Protein AF-A0A535UU55-F1 (afdb_monomer_lite)

Sequence (158 aa):
MSVDLGPFLDRAGAPGPVTPAQLIRLALGDPGPHTPRWDASDAAVLDLETLGLRGSGVLAFLAGIGVPRGDRLEVDQVLLVDPGAERPALLAALARIAGRRMLVTYNGRSFDVPALRSRLIVNRLDPAGLEVGMHCDVLDPVRRLFRDRLGACTLGRA

pLDDT: mean 87.71, std 9.74, range [50.41, 97.44]

Structure (mmCIF, N/CA/C/O backbone):
data_AF-A0A535UU55-F1
#
_entry.id   AF-A0A535UU55-F1
#
loop_
_atom_site.group_PDB
_atom_site.id
_atom_site.type_symbol
_atom_site.label_atom_id
_atom_site.label_alt_id
_atom_site.label_comp_id
_atom_site.label_asym_id
_atom_site.label_entity_id
_atom_site.label_seq_id
_atom_site.pdbx_PDB_ins_code
_atom_site.Cartn_x
_atom_site.Cartn_y
_atom_site.Cartn_z
_atom_site.occupancy
_atom_site.B_iso_or_equiv
_atom_site.auth_seq_id
_atom_site.auth_comp_id
_atom_site.auth_asym_id
_atom_site.auth_atom_id
_atom_site.pdbx_PDB_model_num
ATOM 1 N N . MET A 1 1 ? -0.296 14.143 -2.460 1.00 93.44 1 MET A N 1
ATOM 2 C CA . MET A 1 1 ? -1.455 14.928 -1.964 1.00 93.44 1 MET A CA 1
ATOM 3 C C . MET A 1 1 ? -1.709 14.605 -0.496 1.00 93.44 1 MET A C 1
ATOM 5 O O . MET A 1 1 ? -1.156 13.630 -0.012 1.00 93.44 1 MET A O 1
ATOM 9 N N . SER A 1 2 ? -2.514 15.387 0.226 1.00 95.44 2 SER A N 1
ATOM 10 C CA . SER A 1 2 ? -2.873 15.077 1.618 1.00 95.44 2 SER A CA 1
ATOM 11 C C . SER A 1 2 ? -4.389 15.115 1.789 1.00 95.44 2 SER A C 1
ATOM 13 O O . SER A 1 2 ? -5.010 16.152 1.549 1.00 95.44 2 SER A O 1
ATOM 15 N N . VAL A 1 3 ? -4.967 13.980 2.175 1.00 95.38 3 VAL A N 1
ATOM 16 C CA . VAL A 1 3 ? -6.409 13.777 2.354 1.00 95.38 3 VAL A CA 1
ATOM 17 C C . VAL A 1 3 ? -6.757 13.958 3.826 1.00 95.38 3 VAL A C 1
ATOM 19 O O . VAL A 1 3 ? -6.114 13.357 4.683 1.00 95.38 3 VAL A O 1
ATOM 22 N N . ASP A 1 4 ? -7.762 14.782 4.106 1.00 94.81 4 ASP A N 1
ATOM 23 C CA . ASP A 1 4 ? -8.361 14.905 5.436 1.00 94.81 4 ASP A CA 1
ATOM 24 C C . ASP A 1 4 ? -9.265 13.696 5.714 1.00 94.81 4 ASP A C 1
ATOM 26 O O . ASP A 1 4 ? -10.156 13.384 4.917 1.00 94.81 4 ASP A O 1
ATOM 30 N N . LEU A 1 5 ? -9.011 12.992 6.819 1.00 92.75 5 LEU A N 1
ATOM 31 C CA . LEU A 1 5 ? -9.781 11.817 7.214 1.00 92.75 5 LEU A CA 1
ATOM 32 C C . LEU A 1 5 ? -11.060 12.171 7.980 1.00 92.75 5 LEU A C 1
ATOM 34 O O . LEU A 1 5 ? -11.934 11.310 8.064 1.00 92.75 5 LEU A O 1
ATOM 38 N N . GLY A 1 6 ? -11.210 13.399 8.490 1.00 93.56 6 GLY A N 1
ATOM 39 C CA . GLY A 1 6 ? -12.358 13.835 9.298 1.00 93.56 6 GLY A CA 1
ATOM 40 C C . GLY A 1 6 ? -13.718 13.420 8.719 1.00 93.56 6 GLY A C 1
ATOM 41 O O . GLY A 1 6 ? -14.434 12.658 9.367 1.00 93.56 6 GLY A O 1
ATOM 42 N N . PRO A 1 7 ? -14.039 13.757 7.453 1.00 94.62 7 PRO A N 1
ATOM 43 C CA . PRO A 1 7 ? -15.322 13.387 6.847 1.00 94.62 7 PRO A CA 1
ATOM 44 C C . PRO A 1 7 ? -15.580 11.873 6.765 1.00 94.62 7 PRO A C 1
ATOM 46 O O . PRO A 1 7 ? -16.731 11.428 6.762 1.00 94.62 7 PRO A O 1
ATOM 49 N N . PHE A 1 8 ? -14.521 11.065 6.659 1.00 91.31 8 PHE A N 1
ATOM 50 C CA . PHE A 1 8 ? -14.621 9.605 6.618 1.00 91.31 8 PHE A CA 1
ATOM 51 C C . PHE A 1 8 ? -14.825 9.026 8.019 1.00 91.31 8 PHE A C 1
ATOM 53 O O . PHE A 1 8 ? -15.619 8.100 8.187 1.00 91.31 8 PHE A O 1
ATOM 60 N N . LEU A 1 9 ? -14.137 9.589 9.015 1.00 90.94 9 LEU A N 1
ATOM 61 C CA . LEU A 1 9 ? -14.271 9.216 10.420 1.00 90.94 9 LEU A CA 1
ATOM 62 C C . LEU A 1 9 ? -15.666 9.562 10.946 1.00 90.94 9 LEU A C 1
ATOM 64 O O . LEU A 1 9 ? -16.314 8.697 11.532 1.00 90.94 9 LEU A O 1
ATOM 68 N N . ASP A 1 10 ? -16.173 10.754 10.633 1.00 93.12 10 ASP A N 1
ATOM 69 C CA . ASP A 1 10 ? -17.517 11.196 11.012 1.00 93.12 10 ASP A CA 1
ATOM 70 C C . ASP A 1 10 ? -18.593 10.270 10.440 1.00 93.12 10 ASP A C 1
ATOM 72 O O . ASP A 1 10 ? -19.472 9.796 11.161 1.00 93.12 10 ASP A O 1
ATOM 76 N N . ARG A 1 11 ? -18.490 9.929 9.147 1.00 90.62 11 ARG A N 1
ATOM 77 C CA . ARG A 1 11 ? -19.414 8.986 8.497 1.00 90.62 11 ARG A CA 1
ATOM 78 C C . ARG A 1 11 ? -19.355 7.594 9.125 1.00 90.62 11 ARG A C 1
ATOM 80 O O . ARG A 1 11 ? -20.372 6.908 9.182 1.00 90.62 11 ARG A O 1
ATOM 87 N N . ALA A 1 12 ? -18.176 7.175 9.574 1.00 87.00 12 ALA A N 1
ATOM 88 C CA . ALA A 1 12 ? -17.985 5.904 10.257 1.00 87.00 12 ALA A CA 1
ATOM 89 C C . ALA A 1 12 ? -18.411 5.939 11.738 1.00 87.00 12 ALA A C 1
ATOM 91 O O . ALA A 1 12 ? -18.416 4.888 12.379 1.00 87.00 12 ALA A O 1
ATOM 92 N N . GLY A 1 13 ? -18.742 7.111 12.296 1.00 91.31 13 GLY A N 1
ATOM 93 C CA . GLY A 1 13 ? -18.947 7.288 13.735 1.00 91.31 13 GLY A CA 1
ATOM 94 C C . GLY A 1 13 ? -17.685 6.988 14.553 1.00 91.31 13 GLY A C 1
ATOM 95 O O . GLY A 1 13 ? -17.778 6.544 15.697 1.00 91.31 13 GLY A O 1
ATOM 96 N N . ALA A 1 14 ? -16.504 7.157 13.952 1.00 88.94 14 ALA A N 1
ATOM 97 C CA . ALA A 1 14 ? -15.224 6.850 14.570 1.00 88.94 14 ALA A CA 1
ATOM 98 C C . ALA A 1 14 ? -14.688 8.076 15.332 1.00 88.94 14 ALA A C 1
ATOM 100 O O . ALA A 1 14 ? -14.638 9.166 14.768 1.00 88.94 14 ALA A O 1
ATOM 101 N N . PRO A 1 15 ? -14.213 7.917 16.581 1.00 88.62 15 PRO A N 1
ATOM 102 C CA . PRO A 1 15 ? -13.729 9.037 17.393 1.00 88.62 15 PRO A CA 1
ATOM 103 C C . PRO A 1 15 ? -12.376 9.599 16.925 1.00 88.62 15 PRO A C 1
ATOM 105 O O . PRO A 1 15 ? -11.907 10.600 17.458 1.00 88.62 15 PRO A O 1
ATOM 108 N N . GLY A 1 16 ? -11.712 8.933 15.979 1.00 88.19 16 GLY A N 1
ATOM 109 C CA . GLY A 1 16 ? -10.418 9.337 15.449 1.00 88.19 16 GLY A CA 1
ATOM 110 C C . GLY A 1 16 ? -9.787 8.267 14.551 1.00 88.19 16 GLY A C 1
ATOM 111 O O . GLY A 1 16 ? -10.339 7.168 14.415 1.00 88.19 16 GLY A O 1
ATOM 112 N N . PRO A 1 17 ? -8.625 8.570 13.946 1.00 86.06 17 PRO A N 1
ATOM 113 C CA . PRO A 1 17 ? -7.876 7.635 13.116 1.00 86.06 17 PRO A CA 1
ATOM 114 C C . PRO A 1 17 ? -7.503 6.356 13.868 1.00 86.06 17 PRO A C 1
ATOM 116 O O . PRO A 1 17 ? -7.169 6.377 15.054 1.00 86.06 17 PRO A O 1
ATOM 119 N N . VAL A 1 18 ? -7.508 5.234 13.149 1.00 83.38 18 VAL A N 1
ATOM 120 C CA . VAL A 1 18 ? -7.104 3.944 13.711 1.00 83.38 18 VAL A CA 1
ATOM 121 C C . VAL A 1 18 ? -5.593 3.944 13.941 1.00 83.38 18 VAL A C 1
ATOM 123 O O . VAL A 1 18 ? -4.804 4.211 13.036 1.00 83.38 18 VAL A O 1
ATOM 126 N N . THR A 1 19 ? -5.179 3.611 15.158 1.00 81.50 19 THR A N 1
ATOM 127 C CA . THR A 1 19 ? -3.764 3.453 15.507 1.00 81.50 19 THR A CA 1
ATOM 128 C C . THR A 1 19 ? -3.219 2.117 14.989 1.00 81.50 19 THR A C 1
ATOM 130 O O . THR A 1 19 ? -3.963 1.132 14.915 1.00 81.50 19 THR A O 1
ATOM 133 N N . PRO A 1 20 ? -1.907 2.003 14.719 1.00 79.75 20 PRO A N 1
ATOM 134 C CA . PRO A 1 20 ? -1.299 0.718 14.376 1.00 79.75 20 PRO A CA 1
ATOM 135 C C . PRO A 1 20 ? -1.579 -0.381 15.411 1.00 79.75 20 PRO A C 1
ATOM 137 O O . PRO A 1 20 ? -1.833 -1.519 15.039 1.00 79.75 20 PRO A O 1
ATOM 140 N N . ALA A 1 21 ? -1.622 -0.051 16.706 1.00 78.81 21 ALA A N 1
ATOM 141 C CA . ALA A 1 21 ? -1.960 -1.009 17.761 1.00 78.81 21 ALA A CA 1
ATOM 142 C C . ALA A 1 21 ? -3.389 -1.566 17.623 1.00 78.81 21 ALA A C 1
ATOM 144 O O . ALA A 1 21 ? -3.614 -2.758 17.830 1.00 78.81 21 ALA A O 1
ATOM 145 N N . GLN A 1 22 ? -4.356 -0.724 17.244 1.00 83.38 22 GLN A N 1
ATOM 146 C CA . GLN A 1 22 ? -5.721 -1.168 16.954 1.00 83.38 22 GLN A CA 1
ATOM 147 C C . GLN A 1 22 ? -5.777 -2.034 15.688 1.00 83.38 22 GLN A C 1
ATOM 149 O O . GLN A 1 22 ? -6.479 -3.042 15.693 1.00 83.38 22 GLN A O 1
ATOM 154 N N . LEU A 1 23 ? -5.009 -1.704 14.640 1.00 81.81 23 LEU A N 1
ATOM 155 C CA . LEU A 1 23 ? -4.894 -2.546 13.439 1.00 81.81 23 LEU A CA 1
ATOM 156 C C . LEU A 1 23 ? -4.282 -3.915 13.757 1.00 81.81 23 LEU A C 1
ATOM 158 O O . LEU A 1 23 ? -4.800 -4.932 13.304 1.00 81.81 23 LEU A O 1
ATOM 162 N N . ILE A 1 24 ? -3.234 -3.956 14.582 1.00 80.81 24 ILE A N 1
ATOM 163 C CA . ILE A 1 24 ? -2.615 -5.203 15.050 1.00 80.81 24 ILE A CA 1
ATOM 164 C C . ILE A 1 24 ? -3.634 -6.036 15.817 1.00 80.81 24 ILE A C 1
ATOM 166 O O . ILE A 1 24 ? -3.819 -7.206 15.498 1.00 80.81 24 ILE A O 1
ATOM 170 N N . ARG A 1 25 ? -4.351 -5.426 16.771 1.00 82.94 25 ARG A N 1
ATOM 171 C CA . ARG A 1 25 ? -5.427 -6.096 17.517 1.00 82.94 25 ARG A CA 1
ATOM 172 C C . ARG A 1 25 ? -6.489 -6.686 16.604 1.00 82.94 25 ARG A C 1
ATOM 174 O O . ARG A 1 25 ? -6.957 -7.800 16.822 1.00 82.94 25 ARG A O 1
ATOM 181 N N . LEU A 1 26 ? -6.865 -5.937 15.576 1.00 82.56 26 LEU A N 1
ATOM 182 C CA . LEU A 1 26 ? -7.870 -6.350 14.612 1.00 82.56 26 LEU A CA 1
ATOM 183 C C . LEU A 1 26 ? -7.390 -7.527 13.742 1.00 82.56 26 LEU A C 1
ATOM 185 O O . LEU A 1 26 ? -8.171 -8.451 13.487 1.00 82.56 26 LEU A O 1
ATOM 189 N N . ALA A 1 27 ? -6.129 -7.496 13.301 1.00 78.88 27 ALA A N 1
ATOM 190 C CA . ALA A 1 27 ? -5.536 -8.485 12.403 1.00 78.88 27 ALA A CA 1
ATOM 191 C C . ALA A 1 27 ? -5.067 -9.765 13.114 1.00 78.88 27 ALA A C 1
ATOM 193 O O . ALA A 1 27 ? -5.272 -10.856 12.590 1.00 78.88 27 ALA A O 1
ATOM 194 N N . LEU A 1 28 ? -4.450 -9.638 14.291 1.00 74.62 28 LEU A N 1
ATOM 195 C CA . LEU A 1 28 ? -3.732 -10.715 14.984 1.00 74.62 28 LEU A CA 1
ATOM 196 C C . LEU A 1 28 ? -4.333 -11.085 16.353 1.00 74.62 28 LEU A C 1
ATOM 198 O O . LEU A 1 28 ? -3.879 -12.046 16.967 1.00 74.62 28 LEU A O 1
ATOM 202 N N . GLY A 1 29 ? -5.351 -10.365 16.834 1.00 73.62 29 GLY A N 1
ATOM 203 C CA . GLY A 1 29 ? -5.823 -10.491 18.219 1.00 73.62 29 GLY A CA 1
ATOM 204 C C . GLY A 1 29 ? -4.958 -9.683 19.191 1.00 73.62 29 GLY A C 1
ATOM 205 O O . GLY A 1 29 ? -4.140 -8.877 18.758 1.00 73.62 29 GLY A O 1
ATOM 206 N N . ASP A 1 30 ? -5.158 -9.835 20.506 1.00 70.38 30 ASP A N 1
ATOM 207 C CA . ASP A 1 30 ? -4.458 -8.996 21.491 1.00 70.38 30 ASP A CA 1
ATOM 208 C C . ASP A 1 30 ? -2.932 -9.211 21.412 1.00 70.38 30 ASP A C 1
ATOM 210 O O . ASP A 1 30 ? -2.472 -10.332 21.641 1.00 70.38 30 ASP A O 1
ATOM 214 N N . PRO A 1 31 ? -2.134 -8.172 21.089 1.00 65.06 31 PRO A N 1
ATOM 215 C CA . PRO A 1 31 ? -0.717 -8.330 20.773 1.00 65.06 31 PRO A CA 1
ATOM 216 C C . PRO A 1 31 ? 0.175 -8.853 21.917 1.00 65.06 31 PRO A C 1
ATOM 218 O O . PRO A 1 31 ? 1.386 -9.002 21.746 1.00 65.06 31 PRO A O 1
ATOM 221 N N . GLY A 1 32 ? -0.373 -9.095 23.106 1.00 65.94 32 GLY A N 1
ATOM 222 C CA . GLY A 1 32 ? 0.404 -9.422 24.293 1.00 65.94 32 GLY A CA 1
ATOM 223 C C . GLY A 1 32 ? 1.340 -8.280 24.737 1.00 65.94 32 GLY A C 1
ATOM 224 O O . GLY A 1 32 ? 1.464 -7.243 24.079 1.00 65.94 32 GLY A O 1
ATOM 225 N N . PRO A 1 33 ? 2.026 -8.452 25.877 1.00 63.84 33 PRO A N 1
ATOM 226 C CA . PRO A 1 33 ? 2.808 -7.392 26.522 1.00 63.84 33 PRO A CA 1
ATOM 227 C C . PRO A 1 33 ? 4.126 -7.037 25.809 1.00 63.84 33 PRO A C 1
ATOM 229 O O . PRO A 1 33 ? 4.739 -6.025 26.139 1.00 63.84 33 PRO A O 1
ATOM 232 N N . HIS A 1 34 ? 4.576 -7.842 24.841 1.00 66.75 34 HIS A N 1
ATOM 233 C CA . HIS A 1 34 ? 5.864 -7.663 24.150 1.00 66.75 34 HIS A CA 1
ATOM 234 C C . HIS A 1 34 ? 5.740 -7.116 22.730 1.00 66.75 34 HIS A C 1
ATOM 236 O O . HIS A 1 34 ? 6.697 -7.171 21.957 1.00 66.75 34 HIS A O 1
ATOM 242 N N . THR A 1 35 ? 4.578 -6.578 22.366 1.00 64.62 35 THR A N 1
ATOM 243 C CA . THR A 1 35 ? 4.437 -5.984 21.042 1.00 64.62 35 THR A CA 1
ATOM 244 C C . THR A 1 35 ? 5.215 -4.677 20.960 1.00 64.62 35 THR A C 1
ATOM 246 O O . THR A 1 35 ? 5.017 -3.795 21.801 1.00 64.62 35 THR A O 1
ATOM 249 N N . PRO A 1 36 ? 6.114 -4.535 19.967 1.00 68.12 36 PRO A N 1
ATOM 250 C CA . PRO A 1 36 ? 6.890 -3.318 19.808 1.00 68.12 36 PRO A CA 1
ATOM 251 C C . PRO A 1 36 ? 5.967 -2.109 19.661 1.00 68.12 36 PRO A C 1
ATOM 253 O O . PRO A 1 36 ? 4.842 -2.229 19.184 1.00 68.12 36 PRO A O 1
ATOM 256 N N . ARG A 1 37 ? 6.442 -0.927 20.056 1.00 74.19 37 ARG A N 1
ATOM 257 C CA . ARG A 1 37 ? 5.701 0.311 19.813 1.00 74.19 37 ARG A CA 1
ATOM 258 C C . ARG A 1 37 ? 5.720 0.622 18.311 1.00 74.19 37 ARG A C 1
ATOM 260 O O . ARG A 1 37 ? 6.741 0.418 17.644 1.00 74.19 37 ARG A O 1
ATOM 267 N N . TRP A 1 38 ? 4.582 1.074 17.802 1.00 78.38 38 TRP A N 1
ATOM 268 C CA . TRP A 1 38 ? 4.369 1.427 16.401 1.00 78.38 38 TRP A CA 1
ATOM 269 C C . TRP A 1 38 ? 3.822 2.841 16.337 1.00 78.38 38 TRP A C 1
ATOM 271 O O . TRP A 1 38 ? 2.850 3.149 17.034 1.00 78.38 38 TRP A O 1
ATOM 281 N N . ASP A 1 39 ? 4.404 3.658 15.472 1.00 80.50 39 ASP A N 1
ATOM 282 C CA . ASP A 1 39 ? 3.868 4.977 15.157 1.00 80.50 39 ASP A CA 1
ATOM 283 C C . ASP A 1 39 ? 3.013 4.909 13.891 1.00 80.50 39 ASP A C 1
ATOM 285 O O . ASP A 1 39 ? 3.197 4.045 13.036 1.00 80.50 39 ASP A O 1
ATOM 289 N N . ALA A 1 40 ? 2.055 5.825 13.737 1.00 76.50 40 ALA A N 1
ATOM 290 C CA . ALA A 1 40 ? 1.198 5.865 12.546 1.00 76.50 40 ALA A CA 1
ATOM 291 C C . ALA A 1 40 ? 2.014 5.977 11.239 1.00 76.50 40 ALA A C 1
ATOM 293 O O . ALA A 1 40 ? 1.625 5.434 10.207 1.00 76.50 40 ALA A O 1
ATOM 294 N N . SER A 1 41 ? 3.188 6.612 11.305 1.00 81.31 41 SER A N 1
ATOM 295 C CA . SER A 1 41 ? 4.144 6.726 10.203 1.00 81.31 41 SER A CA 1
ATOM 296 C C . SER A 1 41 ? 4.870 5.433 9.830 1.00 81.31 41 SER A C 1
ATOM 298 O O . SER A 1 41 ? 5.528 5.399 8.786 1.00 81.31 41 SER A O 1
ATOM 300 N N . ASP A 1 42 ? 4.758 4.391 10.655 1.00 88.44 42 ASP A N 1
ATOM 301 C CA . ASP A 1 42 ? 5.307 3.062 10.382 1.00 88.44 42 ASP A CA 1
ATOM 302 C C . ASP A 1 42 ? 4.429 2.264 9.411 1.00 88.44 42 ASP A C 1
ATOM 304 O O . ASP A 1 42 ? 4.861 1.213 8.932 1.00 88.44 42 ASP A O 1
ATOM 308 N N . ALA A 1 43 ? 3.214 2.741 9.122 1.00 90.69 43 ALA A N 1
ATOM 309 C CA . ALA A 1 43 ? 2.287 2.109 8.197 1.00 90.69 43 ALA A CA 1
ATOM 310 C C . ALA A 1 43 ? 2.335 2.747 6.799 1.00 90.69 43 ALA A C 1
ATOM 312 O O . ALA A 1 43 ? 2.410 3.968 6.656 1.00 90.69 43 ALA A O 1
ATOM 313 N N . ALA A 1 44 ? 2.220 1.909 5.771 1.00 94.06 44 ALA A N 1
ATOM 314 C CA . ALA A 1 44 ? 1.782 2.298 4.435 1.00 94.06 44 ALA A CA 1
ATOM 315 C C . ALA A 1 44 ? 0.477 1.574 4.099 1.00 94.06 44 ALA A C 1
ATOM 317 O O . ALA A 1 44 ? 0.355 0.375 4.329 1.00 94.06 44 ALA A O 1
ATOM 318 N N . VAL A 1 45 ? -0.481 2.298 3.536 1.00 95.00 45 VAL A N 1
ATOM 319 C CA . VAL A 1 45 ? -1.674 1.753 2.888 1.00 95.00 45 VAL A CA 1
ATOM 320 C C . VAL A 1 45 ? -1.349 1.569 1.411 1.00 95.00 45 VAL A C 1
ATOM 322 O O . VAL A 1 45 ? -0.791 2.485 0.811 1.00 95.00 45 VAL A O 1
ATOM 325 N N . LEU A 1 46 ? -1.681 0.418 0.834 1.00 96.56 46 LEU A N 1
ATOM 326 C CA . LEU A 1 46 ? -1.480 0.121 -0.583 1.00 96.56 46 LEU A CA 1
ATOM 327 C C . LEU A 1 46 ? -2.788 -0.340 -1.219 1.00 96.56 46 LEU A C 1
ATOM 329 O O . LEU A 1 46 ? -3.499 -1.167 -0.648 1.00 96.56 46 LEU A O 1
ATOM 333 N N . ASP A 1 47 ? -3.033 0.172 -2.416 1.00 95.75 47 ASP A N 1
ATOM 334 C CA . ASP A 1 47 ? -4.102 -0.243 -3.316 1.00 95.75 47 ASP A CA 1
ATOM 335 C C . ASP A 1 47 ? -3.593 -0.142 -4.762 1.00 95.75 47 A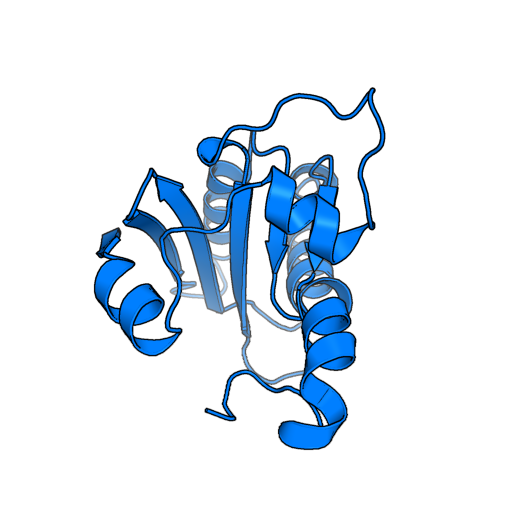SP A C 1
ATOM 337 O O . ASP A 1 47 ? -2.867 0.805 -5.098 1.00 95.75 47 ASP A O 1
ATOM 341 N N . LEU A 1 48 ? -3.897 -1.135 -5.600 1.00 94.69 48 LEU A N 1
ATOM 342 C CA . LEU A 1 48 ? -3.509 -1.144 -7.008 1.00 94.69 48 LEU A CA 1
ATOM 343 C C . LEU A 1 48 ? -4.730 -1.183 -7.916 1.00 94.69 48 LEU A C 1
ATOM 345 O O . LEU A 1 48 ? -5.597 -2.044 -7.787 1.00 94.69 48 LEU A O 1
ATOM 349 N N . GLU A 1 49 ? -4.688 -0.366 -8.961 1.00 93.12 49 GLU A N 1
ATOM 350 C CA . GLU A 1 49 ? -5.557 -0.546 -10.113 1.00 93.12 49 GLU A CA 1
ATOM 351 C C . GLU A 1 49 ? -4.803 -1.275 -11.214 1.00 93.12 49 GLU A C 1
ATOM 353 O O . GLU A 1 49 ? -3.680 -0.928 -11.604 1.00 93.12 49 GLU A O 1
ATOM 358 N N . THR A 1 50 ? -5.447 -2.308 -11.737 1.00 89.38 50 THR A N 1
ATOM 359 C CA . THR A 1 50 ? -4.873 -3.179 -12.753 1.00 89.38 50 THR A CA 1
ATOM 360 C C . THR A 1 50 ? -5.700 -3.144 -14.024 1.00 89.38 50 THR A C 1
ATOM 362 O O . THR A 1 50 ? -6.923 -3.011 -13.995 1.00 89.38 50 THR A O 1
ATOM 365 N N . LEU A 1 51 ? -5.042 -3.280 -15.175 1.00 78.44 51 LEU A N 1
ATOM 366 C CA . LEU A 1 51 ? -5.762 -3.533 -16.420 1.00 78.44 51 LEU A CA 1
ATOM 367 C C . LEU A 1 51 ? -6.367 -4.932 -16.275 1.00 78.44 51 LEU A C 1
ATOM 369 O O . LEU A 1 51 ? -5.590 -5.871 -16.141 1.00 78.44 51 LEU A O 1
ATOM 373 N N . GLY A 1 52 ? -7.705 -5.050 -16.248 1.00 65.56 52 GLY A N 1
ATOM 374 C CA . GLY A 1 52 ? -8.522 -6.199 -15.784 1.00 65.56 52 GLY A CA 1
ATOM 375 C C . GLY A 1 52 ? -8.319 -7.578 -16.442 1.00 65.56 52 GLY A C 1
ATOM 376 O O . GLY A 1 52 ? -9.212 -8.424 -16.441 1.00 65.56 52 GLY A O 1
ATOM 377 N N . LEU A 1 53 ? -7.148 -7.818 -17.012 1.00 63.06 53 LEU A N 1
ATOM 378 C CA . LEU A 1 53 ? -6.571 -9.109 -17.323 1.00 63.06 53 LEU A CA 1
ATOM 379 C C . LEU A 1 53 ? -6.242 -9.858 -16.014 1.00 63.06 53 LEU A C 1
ATOM 381 O O . LEU A 1 53 ? -6.121 -9.269 -14.943 1.00 63.06 53 LEU A O 1
ATOM 385 N N . ARG A 1 54 ? -6.108 -11.185 -16.080 1.00 60.34 54 ARG A N 1
ATOM 386 C CA . ARG A 1 54 ? -5.689 -12.030 -14.948 1.00 60.34 54 ARG A CA 1
ATOM 387 C C . ARG A 1 54 ? -4.343 -12.679 -15.272 1.00 60.34 54 ARG A C 1
ATOM 389 O O . ARG A 1 54 ? -4.093 -13.019 -16.424 1.00 60.34 54 ARG A O 1
ATOM 396 N N . GLY A 1 55 ? -3.502 -12.892 -14.259 1.00 59.91 55 GLY A N 1
ATOM 397 C CA . GLY A 1 55 ? -2.212 -13.585 -14.391 1.00 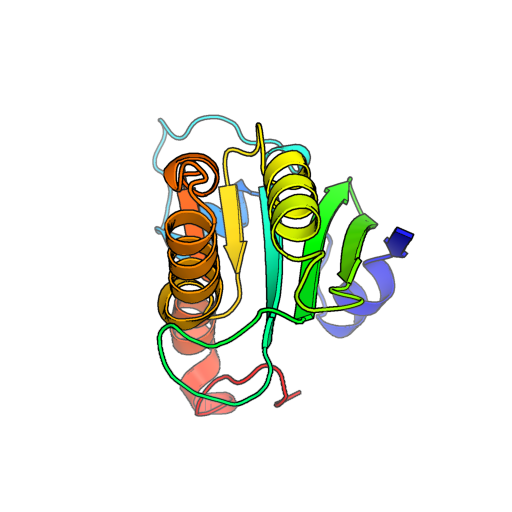59.91 55 GLY A CA 1
ATOM 398 C C . GLY A 1 55 ? -0.984 -12.664 -14.354 1.00 59.91 55 GLY A C 1
ATOM 399 O O . GLY A 1 55 ? -1.077 -11.488 -14.027 1.00 59.91 55 GLY A O 1
ATOM 400 N N . SER A 1 56 ? 0.196 -13.202 -14.674 1.00 57.16 56 SER A N 1
ATOM 401 C CA . SER A 1 56 ? 1.499 -12.524 -14.513 1.00 57.16 56 SER A CA 1
ATOM 402 C C . SER A 1 56 ? 1.746 -11.336 -15.463 1.00 57.16 56 SER A C 1
ATOM 404 O O . SER A 1 56 ? 2.670 -10.548 -15.248 1.00 57.16 56 SER A O 1
ATOM 406 N N . GLY A 1 57 ? 0.923 -11.186 -16.506 1.00 63.34 57 GLY A N 1
ATOM 407 C CA . GLY A 1 57 ? 0.991 -10.094 -17.486 1.00 63.34 57 GLY A CA 1
ATOM 408 C C . GLY A 1 57 ? 0.230 -8.823 -17.096 1.00 63.34 57 GLY A C 1
ATOM 409 O O . GLY A 1 57 ? 0.210 -7.870 -17.868 1.00 63.34 57 GLY A O 1
ATOM 410 N N . VAL A 1 58 ? -0.414 -8.809 -15.930 1.00 78.19 58 VAL A N 1
ATOM 411 C CA . VAL A 1 58 ? -1.254 -7.697 -15.480 1.00 78.19 58 VAL A CA 1
ATOM 412 C C . VAL A 1 58 ? -0.391 -6.527 -15.027 1.00 78.19 58 VAL A C 1
ATOM 414 O O . VAL A 1 58 ? 0.300 -6.614 -14.014 1.00 78.19 58 VAL A O 1
ATOM 417 N N . LEU A 1 59 ? -0.438 -5.428 -15.775 1.00 84.56 59 LEU A N 1
ATOM 418 C CA . LEU A 1 59 ? 0.189 -4.173 -15.376 1.00 84.56 59 LEU A CA 1
ATOM 419 C C . LEU A 1 59 ? -0.678 -3.486 -14.317 1.00 84.56 59 LEU A C 1
ATOM 421 O O . LEU A 1 59 ? -1.881 -3.289 -14.525 1.00 84.56 59 LEU A O 1
ATOM 425 N N . ALA A 1 60 ? -0.052 -3.102 -13.204 1.00 90.38 60 ALA A N 1
ATOM 426 C CA . ALA A 1 60 ? -0.631 -2.141 -12.276 1.00 90.38 60 ALA A CA 1
ATOM 427 C C . ALA A 1 60 ? -0.471 -0.756 -12.906 1.00 90.38 60 ALA A C 1
ATOM 429 O O . ALA A 1 60 ? 0.640 -0.227 -12.969 1.00 90.38 60 ALA A O 1
ATOM 430 N N . PHE A 1 61 ? -1.557 -0.210 -13.454 1.00 92.56 61 PHE A N 1
ATOM 431 C CA . PHE A 1 61 ? -1.490 1.084 -14.126 1.00 92.56 61 PHE A CA 1
ATOM 432 C C . PHE A 1 61 ? -1.568 2.245 -13.136 1.00 92.56 61 PHE A C 1
ATOM 434 O O . PHE A 1 61 ? -1.134 3.344 -13.462 1.00 92.56 61 PHE A O 1
ATOM 441 N N . LEU A 1 62 ? -2.084 2.008 -11.929 1.00 95.56 62 LEU A N 1
ATOM 442 C CA . LEU A 1 62 ? -2.060 2.968 -10.836 1.00 95.56 62 LEU A CA 1
ATOM 443 C C . LEU A 1 62 ? -1.712 2.242 -9.539 1.00 95.56 62 LEU A C 1
ATOM 445 O O . LEU A 1 62 ? -2.339 1.244 -9.199 1.00 95.56 62 LEU A O 1
ATOM 449 N N . ALA A 1 63 ? -0.734 2.764 -8.808 1.00 96.44 63 ALA A N 1
ATOM 450 C CA . ALA A 1 63 ? -0.482 2.375 -7.428 1.00 96.44 63 ALA A CA 1
ATOM 451 C C . ALA A 1 63 ? -0.790 3.560 -6.512 1.00 96.44 63 ALA A C 1
ATOM 453 O O . ALA A 1 63 ? -0.160 4.615 -6.626 1.00 96.44 63 ALA A O 1
ATOM 454 N N . GLY A 1 64 ? -1.759 3.391 -5.616 1.00 97.44 64 GLY A N 1
ATOM 455 C CA . GLY A 1 64 ? -2.040 4.324 -4.534 1.00 97.44 64 GLY A CA 1
ATOM 456 C C . GLY A 1 64 ? -1.280 3.909 -3.281 1.00 97.44 64 GLY A C 1
ATOM 457 O O . GLY A 1 64 ? -1.484 2.810 -2.769 1.00 97.44 64 GLY A O 1
ATOM 458 N N . ILE A 1 65 ? -0.413 4.787 -2.774 1.00 97.19 65 ILE A N 1
ATOM 459 C CA . ILE A 1 65 ? 0.297 4.577 -1.513 1.00 97.19 65 ILE A CA 1
ATOM 460 C C . ILE A 1 65 ? -0.065 5.697 -0.549 1.00 97.19 65 ILE A C 1
ATOM 462 O O . ILE A 1 65 ? 0.205 6.867 -0.812 1.00 97.19 65 ILE A O 1
ATOM 466 N N . GLY A 1 66 ? -0.678 5.334 0.573 1.00 95.50 66 GLY A N 1
ATOM 467 C CA . GLY A 1 66 ? -1.054 6.252 1.640 1.00 95.50 66 GLY A CA 1
ATOM 468 C C . GLY A 1 66 ? -0.153 6.093 2.858 1.00 95.50 66 GLY A C 1
ATOM 469 O O . GLY A 1 66 ? 0.097 4.979 3.302 1.00 95.50 66 GLY A O 1
ATOM 470 N N . VAL A 1 67 ? 0.296 7.191 3.452 1.00 93.62 67 VAL A N 1
ATOM 471 C CA . VAL A 1 67 ? 1.038 7.186 4.711 1.00 93.62 67 VAL A CA 1
ATOM 472 C C . VAL A 1 67 ? 0.281 8.032 5.744 1.00 93.62 67 VAL A C 1
ATOM 474 O O . VAL A 1 67 ? 0.119 9.240 5.546 1.00 93.62 67 VAL A O 1
ATOM 477 N N . PRO A 1 68 ? -0.202 7.433 6.848 1.00 91.00 68 PRO A N 1
ATOM 478 C CA . PRO A 1 68 ? -0.943 8.165 7.870 1.00 91.00 68 PRO A CA 1
ATOM 479 C C . PRO A 1 68 ? -0.092 9.223 8.594 1.00 91.00 68 PRO A C 1
ATOM 481 O O . PRO A 1 68 ? 1.074 8.996 8.943 1.00 91.00 68 PRO A O 1
ATOM 484 N N . ARG A 1 69 ? -0.694 10.387 8.846 1.00 89.94 69 ARG A N 1
ATOM 485 C CA . ARG A 1 69 ? -0.128 11.542 9.560 1.00 89.94 69 ARG A CA 1
ATOM 486 C C . ARG A 1 69 ? -1.214 12.187 10.418 1.00 89.94 69 ARG A C 1
ATOM 488 O O . ARG A 1 69 ? -1.887 13.111 9.978 1.00 89.94 69 ARG A O 1
ATOM 495 N N . GLY A 1 70 ? -1.395 11.689 11.640 1.00 87.38 70 GLY A N 1
ATOM 496 C CA . GLY A 1 70 ? -2.473 12.165 12.510 1.00 87.38 70 GLY A CA 1
ATOM 497 C C . GLY A 1 70 ? -3.843 11.909 11.877 1.00 87.38 70 GLY A C 1
ATOM 498 O O . GLY A 1 70 ? -4.163 10.768 11.555 1.00 87.38 70 GLY A O 1
ATOM 499 N N . ASP A 1 71 ? -4.616 12.973 11.680 1.00 89.62 71 ASP A N 1
ATOM 500 C CA . ASP A 1 71 ? -5.936 12.998 11.035 1.00 89.62 71 ASP A CA 1
ATOM 501 C C . ASP A 1 71 ? -5.882 13.076 9.500 1.00 89.62 71 ASP A C 1
ATOM 503 O O . ASP A 1 71 ? -6.911 13.199 8.837 1.00 89.62 71 ASP A O 1
ATOM 507 N N . ARG A 1 72 ? -4.686 12.975 8.915 1.00 93.00 72 ARG A N 1
ATOM 508 C CA . ARG A 1 72 ? -4.471 13.046 7.472 1.00 93.00 72 ARG A CA 1
ATOM 509 C C . ARG A 1 72 ? -3.833 11.789 6.909 1.00 93.00 72 ARG A C 1
ATOM 511 O O . ARG A 1 72 ? -3.098 11.068 7.584 1.00 93.00 72 ARG A O 1
ATOM 518 N N . LEU A 1 73 ? -4.064 11.569 5.620 1.00 93.69 73 LEU A N 1
ATOM 519 C CA . LEU A 1 73 ? -3.373 10.567 4.818 1.00 93.69 73 LEU A CA 1
ATOM 520 C C . LEU A 1 73 ? -2.564 11.267 3.723 1.00 93.69 73 LEU A C 1
ATOM 522 O O . LEU A 1 73 ? -3.129 11.897 2.827 1.00 93.69 73 LEU A O 1
ATOM 526 N N . GLU A 1 74 ? -1.237 11.175 3.789 1.00 95.38 74 GLU A N 1
ATOM 527 C CA . GLU A 1 74 ? -0.366 11.586 2.686 1.00 95.38 74 GLU A CA 1
ATOM 528 C C . GLU A 1 74 ? -0.431 10.521 1.597 1.00 95.38 74 GLU A C 1
ATOM 530 O O . GLU A 1 74 ? -0.027 9.389 1.827 1.00 95.38 74 GLU A O 1
ATOM 535 N N . VAL A 1 75 ? -0.963 10.868 0.428 1.00 96.50 75 VAL A N 1
ATOM 536 C CA . VAL A 1 75 ? -1.170 9.929 -0.675 1.00 96.50 75 VAL A CA 1
ATOM 537 C C . VAL A 1 75 ? -0.264 10.274 -1.845 1.00 96.50 75 VAL A C 1
ATOM 539 O O . VAL A 1 75 ? -0.288 11.400 -2.353 1.00 96.50 75 VAL A O 1
ATOM 542 N N . ASP A 1 76 ? 0.472 9.276 -2.306 1.00 96.69 76 ASP A N 1
ATOM 543 C CA . ASP A 1 76 ? 1.195 9.267 -3.565 1.00 96.69 76 ASP A CA 1
ATOM 544 C C . ASP A 1 76 ? 0.473 8.334 -4.542 1.00 96.69 76 ASP A C 1
ATOM 546 O O . ASP A 1 76 ? 0.119 7.205 -4.204 1.00 96.69 76 ASP A O 1
ATOM 550 N N . GLN A 1 77 ? 0.231 8.827 -5.753 1.00 96.62 77 GLN A N 1
ATOM 551 C CA . GLN A 1 77 ? -0.375 8.064 -6.838 1.00 96.62 77 GLN A CA 1
ATOM 552 C C . GLN A 1 77 ? 0.651 7.916 -7.951 1.00 96.62 77 GLN A C 1
ATOM 554 O O . GLN A 1 77 ? 1.028 8.896 -8.594 1.00 96.62 77 GLN A O 1
ATOM 559 N N . VAL A 1 78 ? 1.119 6.689 -8.159 1.00 96.44 78 VAL A N 1
ATOM 560 C CA . VAL A 1 78 ? 2.075 6.372 -9.216 1.00 96.44 78 VAL A CA 1
ATOM 561 C C . VAL A 1 78 ? 1.302 5.843 -10.415 1.00 96.44 78 VAL A C 1
ATOM 563 O O . VAL A 1 78 ? 0.842 4.703 -10.404 1.00 96.44 78 VAL A O 1
ATOM 566 N N . LEU A 1 79 ? 1.136 6.691 -11.430 1.00 95.62 79 LEU A N 1
ATOM 567 C CA . LEU A 1 79 ? 0.466 6.349 -12.682 1.00 95.62 79 LEU A CA 1
ATOM 568 C C . LEU A 1 79 ? 1.482 5.819 -13.701 1.00 95.62 79 LEU A C 1
ATOM 570 O O . LEU A 1 79 ? 2.486 6.472 -13.990 1.00 95.62 79 LEU A O 1
ATOM 574 N N . LEU A 1 80 ? 1.191 4.663 -14.288 1.00 94.31 80 LEU A N 1
ATOM 575 C CA . LEU A 1 80 ? 1.923 4.116 -15.422 1.00 94.31 80 LEU A CA 1
ATOM 576 C C . LEU A 1 80 ? 1.457 4.804 -16.708 1.00 94.31 80 LEU A C 1
ATOM 578 O O . LEU A 1 80 ? 0.409 4.472 -17.258 1.00 94.31 80 LEU A O 1
ATOM 582 N N . VAL A 1 81 ? 2.238 5.772 -17.179 1.00 89.62 81 VAL A N 1
ATOM 583 C CA . VAL A 1 81 ? 1.909 6.552 -18.385 1.00 89.62 81 VAL A CA 1
ATOM 584 C C . VAL A 1 81 ? 2.058 5.747 -19.679 1.00 89.62 81 VAL A C 1
ATOM 586 O O . VAL A 1 81 ? 1.305 5.959 -20.625 1.00 89.62 81 VAL A O 1
ATOM 589 N N . ASP A 1 82 ? 2.990 4.794 -19.704 1.00 91.06 82 ASP A N 1
ATOM 590 C CA . ASP A 1 82 ? 3.200 3.848 -20.795 1.00 91.06 82 ASP A CA 1
ATOM 591 C C . ASP A 1 82 ? 3.943 2.593 -20.282 1.00 91.06 82 ASP A C 1
ATOM 593 O O . ASP A 1 82 ? 4.593 2.655 -19.234 1.00 91.06 82 ASP A O 1
ATOM 597 N N . PRO A 1 83 ? 3.893 1.448 -20.990 1.00 89.38 83 PRO A N 1
ATOM 598 C CA . PRO A 1 83 ? 4.538 0.213 -20.536 1.00 89.38 83 PRO A CA 1
ATOM 599 C C . PRO A 1 83 ? 6.062 0.304 -20.334 1.00 89.38 83 PRO A C 1
ATOM 601 O O . PRO A 1 83 ? 6.609 -0.430 -19.514 1.00 89.38 83 PRO A O 1
ATOM 604 N N . GLY A 1 84 ? 6.764 1.187 -21.053 1.00 93.06 84 GLY A N 1
ATOM 605 C CA . GLY A 1 84 ? 8.206 1.406 -20.902 1.00 93.06 84 GLY A CA 1
ATOM 606 C C . GLY A 1 84 ? 8.573 2.114 -19.594 1.00 93.06 84 GLY A C 1
ATOM 607 O O . GLY A 1 84 ? 9.688 1.951 -19.094 1.00 93.06 84 GLY A O 1
ATOM 608 N N . ALA A 1 85 ? 7.624 2.833 -18.992 1.00 95.06 85 ALA A N 1
ATOM 609 C CA . ALA A 1 85 ? 7.777 3.502 -17.704 1.00 95.06 85 ALA A CA 1
ATOM 610 C C . ALA A 1 85 ? 7.499 2.590 -16.489 1.00 95.06 85 ALA A C 1
ATOM 612 O O . ALA A 1 85 ? 7.463 3.064 -15.352 1.00 95.06 85 ALA A O 1
ATOM 613 N N . GLU A 1 86 ? 7.332 1.278 -16.681 1.00 94.56 86 GLU A N 1
ATOM 614 C CA . GLU A 1 86 ? 6.968 0.375 -15.584 1.00 94.56 86 GLU A CA 1
ATOM 615 C C . GLU A 1 86 ? 8.043 0.296 -14.496 1.00 94.56 86 GLU A C 1
ATOM 617 O O . GLU A 1 86 ? 7.749 0.474 -13.315 1.00 94.56 86 GLU A O 1
ATOM 622 N N . ARG A 1 87 ? 9.306 0.070 -14.868 1.00 95.50 87 ARG A N 1
ATOM 623 C CA . ARG A 1 87 ? 10.404 -0.013 -13.896 1.00 95.50 87 ARG A CA 1
ATOM 624 C C . ARG A 1 87 ? 10.513 1.237 -13.001 1.00 95.50 87 ARG A C 1
ATOM 626 O O . ARG A 1 87 ? 10.596 1.054 -11.784 1.00 95.50 87 ARG A O 1
ATOM 633 N N . PRO A 1 88 ? 10.525 2.483 -13.521 1.00 96.00 88 PRO A N 1
ATOM 634 C CA . PRO A 1 88 ? 10.545 3.661 -12.657 1.00 96.00 88 PRO A CA 1
ATOM 635 C C . PRO A 1 88 ? 9.270 3.813 -11.813 1.00 96.00 88 PRO A C 1
ATOM 637 O O . PRO A 1 88 ? 9.382 4.211 -10.655 1.00 96.00 88 PRO A O 1
ATOM 640 N N . ALA A 1 89 ? 8.091 3.434 -12.321 1.00 95.69 89 ALA A N 1
ATOM 641 C CA . ALA A 1 89 ? 6.861 3.424 -11.524 1.00 95.69 89 ALA A CA 1
ATOM 642 C C . ALA A 1 89 ? 6.961 2.456 -10.326 1.00 95.69 89 ALA A C 1
ATOM 644 O O . ALA A 1 89 ? 6.667 2.826 -9.188 1.00 95.69 89 ALA A O 1
ATOM 645 N N . LEU A 1 90 ? 7.469 1.241 -10.549 1.00 95.50 90 LEU A N 1
ATOM 646 C CA . LEU A 1 90 ? 7.703 0.259 -9.486 1.00 95.50 90 LEU 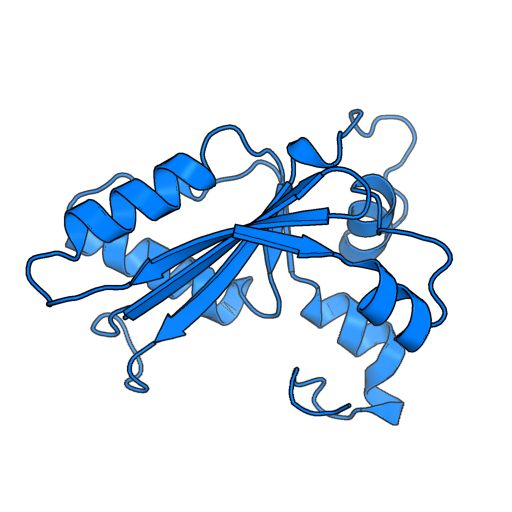A CA 1
ATOM 647 C C . LEU A 1 90 ? 8.687 0.779 -8.429 1.00 95.50 90 LEU A C 1
ATOM 649 O O . LEU A 1 90 ? 8.444 0.630 -7.233 1.00 95.50 90 LEU A O 1
ATOM 653 N N . LEU A 1 91 ? 9.777 1.423 -8.853 1.00 96.31 91 LEU A N 1
ATOM 654 C CA . LEU A 1 91 ? 10.753 2.020 -7.937 1.00 96.31 91 LEU A CA 1
ATOM 655 C C . LEU A 1 91 ? 10.150 3.160 -7.108 1.00 96.31 91 LEU A C 1
ATOM 657 O O . LEU A 1 91 ? 10.430 3.248 -5.915 1.00 96.31 91 LEU A O 1
ATOM 661 N N . ALA A 1 92 ? 9.304 4.002 -7.706 1.00 95.56 92 ALA A N 1
ATOM 662 C CA . ALA A 1 92 ? 8.611 5.069 -6.988 1.00 95.56 92 ALA A CA 1
ATOM 663 C C . ALA A 1 92 ? 7.658 4.510 -5.917 1.00 95.56 92 ALA A C 1
ATOM 665 O O . ALA A 1 92 ? 7.654 4.995 -4.784 1.00 95.56 92 ALA A O 1
ATOM 666 N N . ALA A 1 93 ? 6.908 3.450 -6.242 1.00 95.44 93 ALA A N 1
ATOM 667 C CA . ALA A 1 93 ? 6.037 2.776 -5.281 1.00 95.44 93 ALA A CA 1
ATOM 668 C C . ALA A 1 93 ? 6.847 2.155 -4.127 1.00 95.44 93 ALA A C 1
ATOM 670 O O . ALA A 1 93 ? 6.550 2.395 -2.954 1.00 95.44 93 ALA A O 1
ATOM 671 N N . LEU A 1 94 ? 7.926 1.429 -4.449 1.00 95.19 94 LEU A N 1
ATOM 672 C CA . LEU A 1 94 ? 8.826 0.838 -3.456 1.00 95.19 94 LEU A CA 1
ATOM 673 C C . LEU A 1 94 ? 9.464 1.890 -2.548 1.00 95.19 94 LEU A C 1
ATOM 675 O O . LEU A 1 94 ? 9.509 1.692 -1.339 1.00 95.19 94 LEU A O 1
ATOM 679 N N . ALA A 1 95 ? 9.912 3.023 -3.090 1.00 94.44 95 ALA A N 1
ATOM 680 C CA . ALA A 1 95 ? 10.517 4.094 -2.300 1.00 94.44 95 ALA A CA 1
ATOM 681 C C . ALA A 1 95 ? 9.561 4.654 -1.235 1.00 94.44 95 ALA A C 1
ATOM 683 O O . ALA A 1 95 ? 9.995 5.112 -0.177 1.00 94.44 95 ALA A O 1
ATOM 684 N N . ARG A 1 96 ? 8.250 4.605 -1.489 1.00 92.81 96 ARG A N 1
ATOM 685 C CA . ARG A 1 96 ? 7.231 5.070 -0.545 1.00 92.81 96 ARG A CA 1
ATOM 686 C C . ARG A 1 96 ? 6.886 4.049 0.537 1.00 92.81 96 ARG A C 1
ATOM 688 O O . ARG A 1 96 ? 6.626 4.444 1.677 1.00 92.81 96 ARG A O 1
ATOM 695 N N . ILE A 1 97 ? 6.967 2.764 0.196 1.00 93.75 97 ILE A N 1
ATOM 696 C CA . ILE A 1 97 ? 6.824 1.629 1.120 1.00 93.75 97 ILE A CA 1
ATOM 697 C C . ILE A 1 97 ? 8.107 1.411 1.945 1.00 93.75 97 ILE A C 1
ATOM 699 O O . ILE A 1 97 ? 8.049 0.917 3.070 1.00 93.75 97 ILE A O 1
ATOM 703 N N . ALA A 1 98 ? 9.267 1.814 1.429 1.00 90.94 98 ALA A N 1
ATOM 704 C CA . ALA A 1 98 ? 10.550 1.625 2.090 1.00 90.94 98 ALA A CA 1
ATOM 705 C C . ALA A 1 98 ? 10.585 2.271 3.487 1.00 90.94 98 ALA A C 1
ATOM 707 O O . ALA A 1 98 ? 10.127 3.397 3.704 1.00 90.94 98 ALA A O 1
ATOM 708 N N . GLY A 1 99 ? 11.141 1.532 4.451 1.00 87.56 99 GLY A N 1
ATOM 709 C CA . GLY A 1 99 ? 11.231 1.953 5.851 1.00 87.56 99 GLY A CA 1
ATOM 710 C C . GLY A 1 99 ? 9.917 1.857 6.632 1.00 87.56 99 GLY A C 1
ATOM 711 O O . GLY A 1 99 ? 9.904 2.163 7.823 1.00 87.56 99 GLY A O 1
ATOM 712 N N . ARG A 1 100 ? 8.816 1.424 6.004 1.00 91.31 100 ARG A N 1
ATOM 713 C CA . ARG A 1 100 ? 7.571 1.110 6.712 1.00 91.31 100 ARG A CA 1
ATOM 714 C C . ARG A 1 100 ? 7.651 -0.293 7.282 1.00 91.31 100 ARG A C 1
ATOM 716 O O . ARG A 1 100 ? 8.207 -1.210 6.685 1.00 91.31 100 ARG A O 1
ATOM 723 N N . ARG A 1 101 ? 7.097 -0.452 8.474 1.00 91.12 101 ARG A N 1
ATOM 724 C CA . ARG A 1 101 ? 7.107 -1.717 9.208 1.00 91.12 101 ARG A CA 1
ATOM 725 C C . ARG A 1 101 ? 5.782 -2.461 9.028 1.00 91.12 101 ARG A C 1
ATOM 727 O O . ARG A 1 101 ? 5.734 -3.663 9.276 1.00 91.12 101 ARG A O 1
ATOM 734 N N . MET A 1 102 ? 4.726 -1.757 8.609 1.00 90.88 102 MET A N 1
ATOM 735 C CA . MET A 1 102 ? 3.390 -2.298 8.382 1.00 90.88 102 MET A CA 1
ATOM 736 C C . MET A 1 102 ? 2.871 -1.916 6.992 1.00 90.88 102 MET A C 1
ATOM 738 O O . MET A 1 102 ? 2.892 -0.746 6.618 1.00 90.88 102 MET A O 1
ATOM 742 N N . LEU A 1 103 ? 2.354 -2.894 6.257 1.00 93.75 103 LEU A N 1
ATOM 743 C CA . LEU A 1 103 ? 1.605 -2.696 5.018 1.00 93.75 103 LEU A CA 1
ATOM 744 C C . LEU A 1 103 ? 0.142 -3.008 5.301 1.00 93.75 103 LEU A C 1
ATOM 746 O O . LEU A 1 103 ? -0.176 -4.083 5.809 1.00 93.75 103 LEU A O 1
ATOM 750 N N . VAL A 1 104 ? -0.735 -2.067 4.993 1.00 93.75 104 VAL A N 1
ATOM 751 C CA . VAL A 1 104 ? -2.179 -2.168 5.170 1.00 93.75 104 VAL A CA 1
ATOM 752 C C . VAL A 1 104 ? -2.818 -2.252 3.791 1.00 93.75 104 VAL A C 1
ATOM 754 O O . VAL A 1 104 ? -2.547 -1.419 2.932 1.00 93.75 104 VAL A O 1
ATOM 757 N N . THR A 1 105 ? -3.667 -3.249 3.568 1.00 94.94 105 THR A N 1
ATOM 758 C CA . THR A 1 105 ? -4.362 -3.444 2.285 1.00 94.94 105 THR A CA 1
ATOM 759 C C . THR A 1 105 ? -5.787 -3.913 2.519 1.00 94.94 105 THR A C 1
ATOM 761 O O . THR A 1 105 ? -6.068 -4.512 3.557 1.00 94.94 105 THR A O 1
ATOM 764 N N . TYR A 1 106 ? -6.658 -3.761 1.527 1.00 94.19 106 TYR A N 1
ATOM 765 C CA . TYR A 1 106 ? -7.956 -4.430 1.503 1.00 94.19 106 TYR A CA 1
ATOM 766 C C . TYR A 1 106 ? -7.927 -5.545 0.461 1.00 94.19 106 TYR A C 1
ATOM 768 O O . TYR A 1 106 ? -7.945 -5.265 -0.728 1.00 94.19 106 TYR A O 1
ATOM 776 N N . ASN A 1 107 ? -7.882 -6.811 0.888 1.00 94.00 107 ASN A N 1
ATOM 777 C CA . ASN A 1 107 ? -7.735 -7.980 0.009 1.00 94.00 107 ASN A CA 1
ATOM 778 C C . ASN A 1 107 ? -6.373 -8.076 -0.717 1.00 94.00 107 ASN A C 1
ATOM 780 O O . ASN A 1 107 ? -6.166 -8.957 -1.555 1.00 94.00 107 ASN A O 1
ATOM 784 N N . GLY A 1 108 ? -5.415 -7.204 -0.403 1.00 93.50 108 GLY A N 1
ATOM 785 C CA . GLY A 1 108 ? -4.138 -7.142 -1.111 1.00 93.50 108 GLY A CA 1
ATOM 786 C C . GLY A 1 108 ? -3.218 -8.337 -0.907 1.00 93.50 108 GLY A C 1
ATOM 787 O O . GLY A 1 108 ? -2.320 -8.551 -1.720 1.00 93.50 108 GLY A O 1
ATOM 788 N N . ARG A 1 109 ? -3.458 -9.190 0.098 1.00 92.94 109 ARG A N 1
ATOM 789 C CA . ARG A 1 109 ? -2.746 -10.473 0.229 1.00 92.94 109 ARG A CA 1
ATOM 790 C C . ARG A 1 109 ? -2.985 -11.383 -0.970 1.00 92.94 109 ARG A C 1
ATOM 792 O O . ARG A 1 109 ? -2.073 -12.097 -1.377 1.00 92.94 109 ARG A O 1
ATOM 799 N N . SER A 1 110 ? -4.193 -11.350 -1.527 1.00 91.50 110 SER A N 1
ATOM 800 C CA . SER A 1 110 ? -4.582 -12.207 -2.651 1.00 91.50 110 SER A CA 1
ATOM 801 C C . SER A 1 110 ? -4.472 -11.509 -4.010 1.00 91.50 110 SER A C 1
ATOM 803 O O . SER A 1 110 ? -4.460 -12.196 -5.029 1.00 91.50 110 SER A O 1
ATOM 805 N N . PHE A 1 111 ? -4.398 -10.173 -4.037 1.00 90.81 111 PHE A N 1
ATOM 806 C CA . PHE A 1 111 ? -4.472 -9.377 -5.268 1.00 90.81 111 PHE A CA 1
ATOM 807 C C . PHE A 1 111 ? -3.258 -8.457 -5.442 1.00 90.81 111 PHE A C 1
ATOM 809 O O . PHE A 1 111 ? -2.391 -8.758 -6.265 1.00 90.81 111 PHE A O 1
ATOM 816 N N . ASP A 1 112 ? -3.158 -7.386 -4.652 1.00 93.56 112 ASP A N 1
ATOM 817 C CA . ASP A 1 112 ? -2.154 -6.332 -4.849 1.00 93.56 112 ASP A CA 1
ATOM 818 C C . ASP A 1 112 ? -0.710 -6.830 -4.716 1.00 93.56 112 ASP A C 1
ATOM 820 O O . ASP A 1 112 ? 0.117 -6.646 -5.610 1.00 93.56 112 ASP A O 1
ATOM 824 N N . VAL A 1 113 ? -0.393 -7.499 -3.605 1.00 93.06 113 VAL A N 1
ATOM 825 C CA . VAL A 1 113 ? 0.979 -7.914 -3.282 1.00 93.06 113 VAL A CA 1
ATOM 826 C C . VAL A 1 113 ? 1.498 -8.969 -4.269 1.00 93.06 113 VAL A C 1
ATOM 828 O O . VAL A 1 113 ? 2.611 -8.792 -4.773 1.00 93.06 113 VAL A O 1
ATOM 831 N N . PRO A 1 114 ? 0.742 -10.034 -4.621 1.00 91.88 114 PRO A N 1
ATOM 832 C CA . PRO A 1 114 ? 1.165 -10.972 -5.663 1.00 91.88 114 PRO A CA 1
ATOM 833 C C . PRO A 1 114 ? 1.358 -10.318 -7.038 1.00 91.88 114 PRO A C 1
ATOM 835 O O . PRO A 1 114 ? 2.320 -10.656 -7.739 1.00 91.88 114 PRO A O 1
ATOM 838 N N . ALA A 1 115 ? 0.483 -9.379 -7.420 1.00 91.81 115 ALA A N 1
ATOM 839 C CA . ALA A 1 115 ? 0.601 -8.652 -8.681 1.00 91.81 115 ALA A CA 1
ATOM 840 C C . ALA A 1 115 ? 1.887 -7.814 -8.706 1.00 91.81 115 ALA A C 1
ATOM 842 O O . ALA A 1 115 ? 2.729 -8.005 -9.586 1.00 91.81 115 ALA A O 1
ATOM 843 N N . LEU A 1 116 ? 2.101 -6.972 -7.692 1.00 92.62 116 LEU A N 1
ATOM 844 C CA . LEU A 1 116 ? 3.277 -6.109 -7.600 1.00 92.62 116 LEU A CA 1
ATOM 845 C C . LEU A 1 116 ? 4.576 -6.921 -7.533 1.00 92.62 116 LEU A C 1
ATOM 847 O O . LEU A 1 116 ? 5.514 -6.641 -8.277 1.00 92.62 116 LEU A O 1
ATOM 851 N N . ARG A 1 117 ? 4.611 -7.991 -6.725 1.00 93.69 117 ARG A N 1
ATOM 852 C CA . ARG A 1 117 ? 5.755 -8.916 -6.635 1.00 93.69 117 ARG A CA 1
ATOM 853 C C . ARG A 1 117 ? 6.107 -9.518 -7.993 1.00 93.69 117 ARG A C 1
ATOM 855 O O . ARG A 1 117 ? 7.281 -9.553 -8.358 1.00 93.69 117 ARG A O 1
ATOM 862 N N . SER A 1 118 ? 5.107 -9.958 -8.756 1.00 92.56 118 SER A N 1
ATOM 863 C CA . SER A 1 118 ? 5.322 -10.506 -10.100 1.00 92.56 118 SER A CA 1
ATOM 864 C C . SER A 1 118 ? 5.948 -9.467 -11.034 1.00 92.56 118 SER A C 1
ATOM 866 O O . SER A 1 118 ? 6.884 -9.783 -11.768 1.00 92.56 118 SER A O 1
ATOM 868 N N . ARG A 1 119 ? 5.488 -8.209 -10.971 1.00 92.38 119 ARG A N 1
ATOM 869 C CA . ARG A 1 119 ? 6.030 -7.117 -11.794 1.00 92.38 119 ARG A CA 1
ATOM 870 C C . ARG A 1 119 ? 7.453 -6.728 -11.406 1.00 92.38 119 ARG A C 1
ATOM 872 O O . ARG A 1 119 ? 8.262 -6.484 -12.301 1.00 92.38 119 ARG A O 1
ATOM 879 N N . LEU A 1 120 ? 7.793 -6.755 -10.115 1.00 94.69 120 LEU A N 1
ATOM 880 C CA . LEU A 1 120 ? 9.170 -6.566 -9.643 1.00 94.69 120 LEU A CA 1
ATOM 881 C C . LEU A 1 120 ? 10.108 -7.634 -10.211 1.00 94.69 120 LEU A C 1
ATOM 883 O O . LEU A 1 120 ? 11.146 -7.292 -10.775 1.00 94.69 120 LEU A O 1
ATOM 887 N N . ILE A 1 121 ? 9.709 -8.908 -10.150 1.00 94.31 121 ILE A N 1
ATOM 888 C CA . ILE A 1 121 ? 10.497 -10.025 -10.692 1.00 94.31 121 ILE A CA 1
ATOM 889 C C . ILE A 1 121 ? 10.716 -9.856 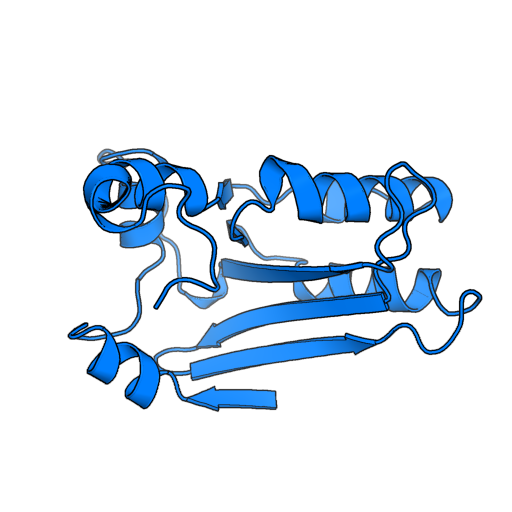-12.203 1.00 94.31 121 ILE A C 1
ATOM 891 O O . ILE A 1 121 ? 11.856 -9.917 -12.666 1.00 94.31 121 ILE A O 1
ATOM 895 N N . VAL A 1 122 ? 9.652 -9.581 -12.970 1.00 93.12 122 VAL A N 1
ATOM 896 C CA . VAL A 1 122 ? 9.735 -9.350 -14.427 1.00 93.12 122 VAL A CA 1
ATOM 897 C C . VAL A 1 122 ? 10.677 -8.187 -14.759 1.00 93.12 122 VAL A C 1
ATOM 899 O O . VAL A 1 122 ? 11.475 -8.284 -15.691 1.00 93.12 122 VAL A O 1
ATOM 902 N N . ASN A 1 123 ? 10.645 -7.119 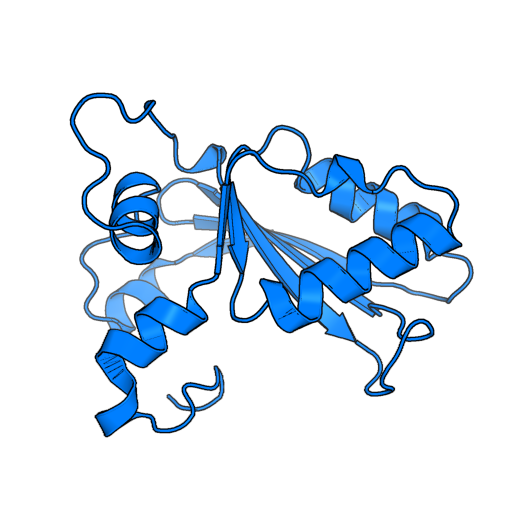-13.959 1.00 93.81 123 ASN A N 1
ATOM 903 C CA . ASN A 1 123 ? 11.497 -5.942 -14.130 1.00 93.81 123 ASN A CA 1
ATOM 904 C C . ASN A 1 123 ? 12.893 -6.084 -13.504 1.00 93.81 1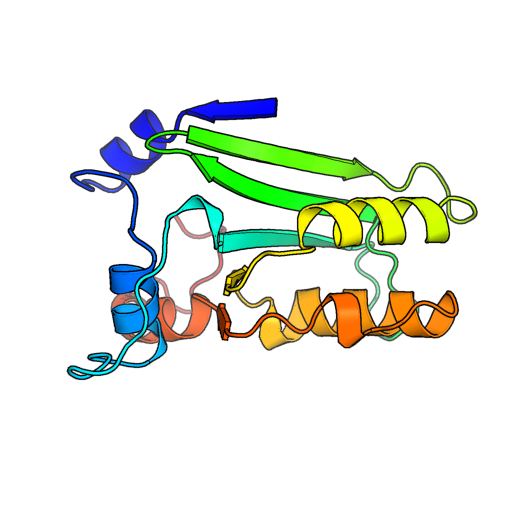23 ASN A C 1
ATOM 906 O O . ASN A 1 123 ? 13.645 -5.107 -13.504 1.00 93.81 123 ASN A O 1
ATOM 910 N N . ARG A 1 124 ? 13.271 -7.270 -12.998 1.00 95.38 124 ARG A N 1
ATOM 911 C CA . ARG A 1 124 ? 14.559 -7.533 -12.325 1.00 95.38 124 ARG A CA 1
ATOM 912 C C . ARG A 1 124 ? 14.817 -6.552 -11.175 1.00 95.38 124 ARG A C 1
ATOM 914 O O . ARG A 1 124 ? 15.874 -5.918 -11.093 1.00 95.38 124 ARG A O 1
ATOM 921 N N . LEU A 1 125 ? 13.803 -6.366 -10.342 1.00 96.06 125 LEU A N 1
ATOM 922 C CA . LEU A 1 125 ? 13.852 -5.632 -9.084 1.00 96.06 125 LEU A CA 1
ATOM 923 C C . LEU A 1 125 ? 13.705 -6.621 -7.928 1.00 96.06 125 LEU A C 1
ATOM 925 O O . LEU A 1 125 ? 13.059 -7.658 -8.076 1.00 96.06 125 LEU A O 1
ATOM 929 N N . ASP A 1 126 ? 14.303 -6.293 -6.787 1.00 94.62 126 ASP A N 1
ATOM 930 C CA . ASP A 1 126 ? 14.233 -7.139 -5.600 1.00 94.62 126 ASP A CA 1
ATOM 931 C C . ASP A 1 126 ? 12.815 -7.105 -4.989 1.00 94.62 126 ASP A C 1
ATOM 933 O O . ASP A 1 126 ? 12.368 -6.043 -4.536 1.00 94.62 126 ASP A O 1
ATOM 937 N N . PRO A 1 127 ? 12.082 -8.235 -4.961 1.00 91.88 127 PRO A N 1
ATOM 938 C CA . PRO A 1 127 ? 10.762 -8.292 -4.349 1.00 91.88 127 PRO A CA 1
ATOM 939 C C . PRO A 1 127 ? 10.790 -8.134 -2.823 1.00 91.88 127 PRO A C 1
ATOM 941 O O . PRO A 1 127 ? 9.733 -7.874 -2.246 1.00 91.88 127 PRO A O 1
ATOM 944 N N . ALA A 1 128 ? 11.954 -8.250 -2.169 1.00 89.12 128 ALA A N 1
ATOM 945 C CA . ALA A 1 128 ? 12.096 -7.997 -0.735 1.00 89.12 128 ALA A CA 1
ATOM 946 C C . ALA A 1 128 ? 11.746 -6.546 -0.358 1.00 89.12 128 ALA A C 1
ATOM 948 O O . ALA A 1 128 ? 11.387 -6.277 0.783 1.00 89.12 128 ALA A O 1
ATOM 949 N N . GLY A 1 129 ? 11.729 -5.615 -1.321 1.00 84.12 129 GLY A N 1
ATOM 950 C CA . GLY A 1 129 ? 11.213 -4.258 -1.107 1.00 84.12 129 GLY A CA 1
ATOM 951 C C . GLY A 1 129 ? 9.733 -4.192 -0.691 1.00 84.12 129 GLY A C 1
ATOM 952 O O . GLY A 1 129 ? 9.293 -3.156 -0.199 1.00 84.12 129 GLY A O 1
ATOM 953 N N . LEU A 1 130 ? 8.965 -5.276 -0.870 1.00 86.31 130 LEU A N 1
ATOM 954 C CA . LEU A 1 130 ? 7.582 -5.412 -0.389 1.00 86.31 130 LEU A CA 1
ATOM 955 C C . LEU A 1 130 ? 7.476 -6.130 0.962 1.00 86.31 130 LEU A C 1
ATOM 957 O O . LEU A 1 130 ? 6.389 -6.185 1.540 1.00 86.31 130 LEU A O 1
ATOM 961 N N . GLU A 1 131 ? 8.570 -6.708 1.458 1.00 84.06 131 GLU A N 1
ATOM 962 C CA . GLU A 1 131 ? 8.598 -7.431 2.726 1.00 84.06 131 GLU A CA 1
ATOM 963 C C . GLU A 1 131 ? 8.673 -6.438 3.883 1.00 84.06 131 GLU A C 1
ATOM 965 O O . GLU A 1 131 ? 9.723 -6.101 4.422 1.00 84.06 131 GLU A O 1
ATOM 970 N N . VAL A 1 132 ? 7.501 -5.946 4.263 1.00 81.06 132 VAL A N 1
ATOM 971 C CA . VAL A 1 132 ? 7.306 -5.243 5.526 1.00 81.06 132 VAL A CA 1
ATOM 972 C C . VAL A 1 132 ? 7.236 -6.249 6.677 1.00 81.06 132 VAL A C 1
ATOM 974 O O . VAL A 1 132 ? 6.773 -7.378 6.509 1.00 81.06 132 VAL A O 1
ATOM 977 N N . GLY A 1 133 ? 7.634 -5.832 7.880 1.00 83.44 133 GLY A N 1
ATOM 978 C CA . GLY A 1 133 ? 7.581 -6.694 9.066 1.00 83.44 133 GLY A CA 1
ATOM 979 C C . GLY A 1 133 ? 6.176 -7.222 9.395 1.00 83.44 133 GLY A C 1
ATOM 980 O O . GLY A 1 133 ? 6.048 -8.273 10.019 1.00 83.44 133 GLY A O 1
ATOM 981 N N . MET A 1 134 ? 5.118 -6.521 8.972 1.00 88.25 134 MET A N 1
ATOM 982 C CA . MET A 1 134 ? 3.734 -6.943 9.162 1.00 88.25 134 MET A CA 1
ATOM 983 C C . MET A 1 134 ? 2.837 -6.568 7.980 1.00 88.25 134 MET A C 1
ATOM 985 O O . MET A 1 134 ? 2.751 -5.404 7.601 1.00 88.25 134 MET A O 1
ATOM 989 N N . HIS A 1 135 ? 2.072 -7.533 7.465 1.00 91.12 135 HIS A N 1
ATOM 990 C CA . HIS A 1 135 ? 1.016 -7.284 6.478 1.00 91.12 135 HIS A CA 1
ATOM 991 C C . HIS A 1 135 ? -0.375 -7.419 7.106 1.00 91.12 135 HIS A C 1
ATOM 993 O O . HIS A 1 135 ? -0.853 -8.529 7.357 1.00 91.12 135 HIS A O 1
ATOM 999 N N . CYS A 1 136 ? -1.022 -6.275 7.323 1.00 91.69 136 CYS A N 1
ATOM 1000 C CA . CYS A 1 136 ? -2.391 -6.141 7.803 1.00 91.69 136 CYS A CA 1
ATOM 1001 C C . CYS A 1 136 ? -3.368 -6.080 6.615 1.00 91.69 136 CYS A C 1
ATOM 1003 O O . CYS A 1 136 ? -3.652 -5.012 6.074 1.00 91.69 136 CYS A O 1
ATOM 1005 N N . ASP A 1 137 ? -3.879 -7.238 6.195 1.00 92.88 137 ASP A N 1
ATOM 1006 C CA . ASP A 1 137 ? -4.995 -7.293 5.246 1.00 92.88 137 ASP A CA 1
ATOM 1007 C C . ASP A 1 137 ? -6.320 -7.186 6.012 1.00 92.88 137 ASP A C 1
ATOM 1009 O O . ASP A 1 137 ? -6.669 -8.071 6.798 1.00 92.88 137 ASP A O 1
ATOM 1013 N N . VAL A 1 138 ? -7.050 -6.088 5.815 1.00 92.50 138 VAL A N 1
ATOM 1014 C CA . VAL A 1 138 ? -8.250 -5.783 6.605 1.00 92.50 138 VAL A CA 1
ATOM 1015 C C . VAL A 1 138 ? -9.495 -6.552 6.155 1.00 92.50 138 VAL A C 1
ATOM 1017 O O . VAL A 1 138 ? -10.507 -6.520 6.859 1.00 92.50 138 VAL A O 1
ATOM 1020 N N . LEU A 1 139 ? -9.451 -7.281 5.033 1.00 93.38 139 LEU A N 1
ATOM 1021 C CA . LEU A 1 139 ? -10.619 -8.013 4.535 1.00 93.38 139 LEU A CA 1
ATOM 1022 C C . LEU A 1 139 ? -11.089 -9.101 5.510 1.00 93.38 139 LEU A C 1
ATOM 1024 O O . LEU A 1 139 ? -12.292 -9.250 5.733 1.00 93.38 139 LEU A O 1
ATOM 1028 N N . ASP A 1 140 ? -10.164 -9.858 6.101 1.00 89.38 140 ASP A N 1
ATOM 1029 C CA . ASP A 1 140 ? -10.517 -10.955 7.007 1.00 89.38 140 ASP A CA 1
ATOM 1030 C C . ASP A 1 140 ? -11.217 -10.449 8.279 1.00 89.38 140 ASP A C 1
ATOM 1032 O O . ASP A 1 140 ? -12.306 -10.945 8.598 1.00 89.38 140 ASP A O 1
ATOM 1036 N N . PRO A 1 141 ? -10.693 -9.422 8.982 1.00 89.88 141 PRO A N 1
ATOM 1037 C CA . PRO A 1 141 ? -11.425 -8.802 10.079 1.00 89.88 141 PRO A CA 1
ATOM 1038 C C . PRO A 1 141 ? -12.772 -8.205 9.670 1.00 89.88 141 PRO A C 1
ATOM 1040 O O . PRO A 1 141 ? -13.752 -8.373 10.395 1.00 89.88 141 PRO A O 1
ATOM 1043 N N . VAL A 1 142 ? -12.856 -7.549 8.508 1.00 90.75 142 VAL A N 1
ATOM 1044 C CA . VAL A 1 142 ? -14.120 -6.981 8.015 1.00 90.75 142 VAL A CA 1
ATOM 1045 C C . VAL A 1 142 ? -15.153 -8.083 7.782 1.00 90.75 142 VAL A C 1
ATOM 1047 O O . VAL A 1 142 ? -16.296 -7.950 8.212 1.00 90.75 142 VAL A O 1
ATOM 1050 N N . ARG A 1 143 ? -14.768 -9.211 7.177 1.00 91.94 143 ARG A N 1
ATOM 1051 C CA . ARG A 1 143 ? -15.660 -10.367 7.008 1.00 91.94 143 ARG A CA 1
ATOM 1052 C C . ARG A 1 143 ? -16.077 -10.966 8.342 1.00 91.94 143 ARG A C 1
ATOM 1054 O O . ARG A 1 143 ? -17.236 -11.327 8.501 1.00 91.94 143 ARG A O 1
ATOM 1061 N N . ARG A 1 144 ? -15.166 -11.067 9.307 1.00 90.12 144 ARG A N 1
ATOM 1062 C CA . ARG A 1 144 ? -15.494 -11.583 10.643 1.00 90.12 144 ARG A CA 1
ATOM 1063 C C . ARG A 1 144 ? -16.547 -10.726 11.349 1.00 90.12 144 ARG A C 1
ATOM 1065 O O . ARG A 1 144 ? -17.403 -11.275 12.027 1.00 90.12 144 ARG A O 1
ATOM 1072 N N . LEU A 1 145 ? -16.479 -9.405 11.192 1.00 89.88 145 LEU A N 1
ATOM 1073 C CA . LEU A 1 145 ? -17.364 -8.466 11.888 1.00 89.88 145 LEU A CA 1
ATOM 1074 C C . LEU A 1 145 ? -18.661 -8.161 11.127 1.00 89.88 145 LEU A C 1
ATOM 1076 O O . LEU A 1 145 ? -19.674 -7.861 11.750 1.00 89.88 145 LEU A O 1
ATOM 1080 N N . PHE A 1 146 ? -18.636 -8.199 9.792 1.00 90.69 146 PHE A N 1
ATOM 1081 C CA . PHE A 1 146 ? -19.702 -7.615 8.973 1.00 90.69 146 PHE A CA 1
ATOM 1082 C C . PHE A 1 146 ? -20.243 -8.525 7.867 1.00 90.69 146 PHE A C 1
ATOM 1084 O O . PHE A 1 146 ? -21.094 -8.070 7.103 1.00 90.69 146 PHE A O 1
ATOM 1091 N N . ARG A 1 147 ? -19.801 -9.787 7.749 1.00 92.38 147 ARG A N 1
ATOM 1092 C CA . ARG A 1 147 ? -20.273 -10.700 6.685 1.00 92.38 147 ARG A CA 1
ATOM 1093 C C . ARG A 1 147 ? -21.790 -10.859 6.676 1.00 92.38 147 ARG A C 1
ATOM 1095 O O . ARG A 1 147 ? -22.376 -10.802 5.600 1.00 92.38 147 ARG A O 1
ATOM 1102 N N . ASP A 1 148 ? -22.424 -10.989 7.836 1.00 92.50 148 ASP A N 1
ATOM 1103 C CA . ASP A 1 148 ? -23.878 -11.198 7.912 1.00 92.50 148 ASP A CA 1
ATOM 1104 C C . ASP A 1 148 ? -24.666 -9.988 7.393 1.00 92.50 148 ASP A C 1
ATOM 1106 O O . ASP A 1 148 ? -25.755 -10.136 6.845 1.00 92.50 148 ASP A O 1
ATOM 1110 N N . ARG A 1 149 ? -24.087 -8.785 7.502 1.00 90.06 149 ARG A N 1
ATOM 1111 C CA . ARG A 1 149 ? -24.699 -7.536 7.032 1.00 90.06 149 ARG A CA 1
ATOM 1112 C C . ARG A 1 149 ? -24.329 -7.190 5.589 1.00 90.06 149 ARG A C 1
ATOM 1114 O O . ARG A 1 149 ? -25.166 -6.700 4.843 1.00 90.06 149 ARG A O 1
ATOM 1121 N N . LEU A 1 150 ? -23.069 -7.391 5.198 1.00 88.69 150 LEU A N 1
ATOM 1122 C CA . LEU A 1 150 ? -22.502 -6.887 3.936 1.00 88.69 150 LEU A CA 1
ATOM 1123 C C . LEU A 1 150 ? -22.268 -7.988 2.884 1.00 88.69 150 LEU A C 1
ATOM 1125 O O . LEU A 1 150 ? -21.941 -7.699 1.726 1.00 88.69 150 LEU A O 1
ATOM 1129 N N . GLY A 1 151 ? -22.441 -9.258 3.251 1.00 90.44 151 GLY A N 1
ATOM 1130 C CA . GLY A 1 151 ? -22.208 -10.417 2.396 1.00 90.44 151 GLY A CA 1
ATOM 1131 C C . GLY A 1 151 ? -20.725 -10.610 2.085 1.00 90.44 151 GLY A C 1
ATOM 1132 O O . GLY A 1 151 ? -19.926 -10.942 2.958 1.00 90.44 151 GLY A O 1
ATOM 1133 N N . ALA A 1 152 ? -20.343 -10.412 0.821 1.00 87.88 152 ALA A N 1
ATOM 1134 C CA . ALA A 1 152 ? -18.974 -10.642 0.353 1.00 87.88 152 ALA A CA 1
ATOM 1135 C C . ALA A 1 152 ? -17.933 -9.664 0.934 1.00 87.88 152 ALA A C 1
ATOM 1137 O O . ALA A 1 152 ? -16.736 -9.948 0.825 1.00 87.88 152 ALA A O 1
ATOM 1138 N N . CYS A 1 153 ? -18.384 -8.559 1.550 1.00 90.94 153 CYS A N 1
ATOM 1139 C CA . CYS A 1 153 ? -17.545 -7.466 2.045 1.00 90.94 153 CYS A CA 1
ATOM 1140 C C . CYS A 1 153 ? -16.622 -6.945 0.935 1.00 90.94 153 CYS A C 1
ATOM 1142 O O . CYS A 1 153 ? -15.414 -7.131 0.968 1.00 90.94 153 CYS A O 1
ATOM 1144 N N . THR A 1 154 ? -17.214 -6.370 -0.107 1.00 87.38 154 THR A N 1
ATOM 1145 C CA . THR A 1 154 ? -16.483 -5.653 -1.160 1.00 87.38 154 THR A CA 1
ATOM 1146 C C . THR A 1 154 ? -16.508 -4.160 -0.850 1.00 87.38 154 THR A C 1
ATOM 1148 O O . THR A 1 154 ? -17.546 -3.680 -0.397 1.00 87.38 154 THR A O 1
ATOM 1151 N N . LEU A 1 155 ? -15.443 -3.416 -1.173 1.00 81.88 155 LEU A N 1
ATOM 1152 C CA . LEU A 1 155 ? -15.364 -1.962 -0.933 1.00 81.88 155 LEU A CA 1
ATOM 1153 C C . LEU A 1 155 ? -16.544 -1.159 -1.519 1.00 81.88 155 LEU A C 1
ATOM 1155 O O . LEU A 1 155 ? -16.918 -0.138 -0.958 1.00 81.88 155 LEU A O 1
ATOM 1159 N N . GLY A 1 156 ? -17.177 -1.633 -2.598 1.00 73.56 156 GLY A N 1
ATOM 1160 C CA . GLY A 1 156 ? -18.326 -0.965 -3.227 1.00 73.56 156 GLY A CA 1
ATOM 1161 C C . GLY A 1 156 ? -19.674 -1.111 -2.505 1.00 73.56 156 GLY A C 1
ATOM 1162 O O . GLY A 1 156 ? -20.671 -0.588 -2.994 1.00 73.56 156 GLY A O 1
ATOM 1163 N N . ARG A 1 157 ? -19.746 -1.840 -1.383 1.00 58.72 157 ARG A N 1
ATOM 1164 C CA . ARG A 1 157 ? -20.973 -1.966 -0.578 1.00 58.72 157 ARG A CA 1
ATOM 1165 C C . ARG A 1 157 ? -20.879 -1.026 0.625 1.00 58.72 157 ARG A C 1
ATOM 1167 O O . ARG A 1 157 ? -20.297 -1.406 1.640 1.00 58.72 157 ARG A O 1
ATOM 1174 N N . ALA A 1 158 ? -21.409 0.187 0.460 1.00 50.41 158 ALA A N 1
ATOM 1175 C CA . ALA A 1 158 ? -21.634 1.161 1.530 1.00 50.41 158 ALA A CA 1
ATOM 1176 C C . ALA A 1 158 ? -23.009 0.948 2.174 1.00 50.41 158 ALA A C 1
ATOM 1178 O O . ALA A 1 158 ? -23.969 0.690 1.411 1.00 50.41 158 ALA A O 1
#

Secondary structure (DSSP, 8-state):
-EEE-HHHHHHHT-SSPPPHHHHHHHHHS---TTPPP--GGGEEEEEEEE-S--STT--EEEEEEEEEETTEEEEEEEE--SGGGHHHHHHHHHHHHTT-SEEEESSTTTTHHHHHHHHHHHTT--GGGG--SEEEETHHHHHHHHHHHHTT--TT--

Radius of gyration: 16.18 Å; chains: 1; bounding box: 39×29×47 Å

Foldseek 3Di:
DKDQCVVVCVVVVHPFDDFVCNLCCLQPNNPPPPDDDDGLQLEKEWDFDWPPDDDLPIQRQWIWIWGDDGRMTDIDIQGDPDPVCRLVSLVVNLVRLPNRQEYEYACCVVPVLVNSLSSCVVSVHDSCSVDHNYYRHNNVSCCVVDCVPQPNPDPPGD